Protein AF-A0A4R1BQI5-F1 (afdb_monomer_lite)

Organism: NCBI:txid185139

Sequence (80 aa):
MQQELNELGLWLAEHPEAVRRLKPVRSSVVLKPGVYYNRGTGMVERIYAPQHVALGNRIFRLSGDPGAPVEELWRKVMGG

Foldseek 3Di:
DQVLQLVVLQVCLVCVVLLVLFAWDQDDLWDQFAWKHWNVVSGIDGDHHTDGDPPDTRITGQTNHSPDDSVSSVCSSVPD

pLDDT: mean 86.75, std 9.98, range [52.44, 94.5]

Radius of gyration: 11.48 Å; chains: 1; bounding box: 25×28×21 Å

Secondary structure (DSSP, 8-state):
-THHHHHHHHHHHH-HHHHHHSEE--S-SEEPSEEEEETTTTEEEEESS-EE--TT--EEEEES-TT--HHHHHHHHHT-

Structure (mmCIF, N/CA/C/O backbone):
data_AF-A0A4R1BQI5-F1
#
_entry.id   AF-A0A4R1BQI5-F1
#
loop_
_atom_site.group_PDB
_atom_site.id
_atom_site.type_symbol
_atom_site.label_atom_id
_atom_site.label_alt_id
_atom_site.label_comp_id
_atom_site.label_asym_id
_atom_site.label_entity_id
_atom_site.label_seq_id
_atom_site.pdbx_PDB_ins_code
_atom_site.Cartn_x
_atom_site.Cartn_y
_atom_site.Cartn_z
_atom_site.occupancy
_atom_site.B_iso_or_equiv
_atom_site.auth_seq_id
_atom_site.auth_comp_id
_atom_site.auth_asym_id
_atom_site.auth_atom_id
_atom_site.pdbx_PDB_model_num
ATOM 1 N N . MET A 1 1 ? 10.877 8.451 -1.092 1.00 73.81 1 MET A N 1
ATOM 2 C CA . MET A 1 1 ? 11.814 7.559 -0.354 1.00 73.81 1 MET A CA 1
ATOM 3 C C . MET A 1 1 ? 11.150 7.125 0.956 1.00 73.81 1 MET A C 1
ATOM 5 O O . MET A 1 1 ? 10.276 7.843 1.398 1.00 73.81 1 MET A O 1
ATOM 9 N N . GLN A 1 2 ? 11.462 5.959 1.537 1.00 81.62 2 GLN A N 1
ATOM 10 C CA . GLN A 1 2 ? 10.659 5.219 2.549 1.00 81.62 2 GLN A CA 1
ATOM 11 C C . GLN A 1 2 ? 9.776 6.019 3.544 1.00 81.62 2 GLN A C 1
ATOM 13 O O . GLN A 1 2 ? 8.667 5.582 3.836 1.00 81.62 2 GLN A O 1
ATOM 18 N N . GLN A 1 3 ? 10.219 7.177 4.039 1.00 87.31 3 GLN A N 1
ATOM 19 C CA . GLN A 1 3 ? 9.430 8.070 4.895 1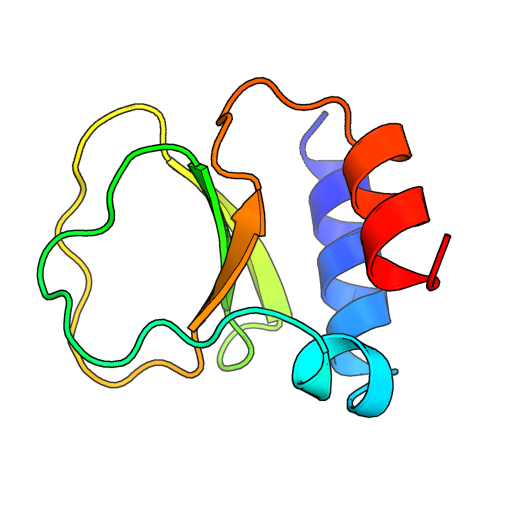.00 87.31 3 GLN A CA 1
ATOM 20 C C . GLN A 1 3 ? 8.056 8.453 4.307 1.00 87.31 3 GLN A C 1
ATOM 22 O O . GLN A 1 3 ? 7.051 8.324 4.996 1.00 87.31 3 GLN A O 1
ATOM 27 N N . GLU A 1 4 ? 7.974 8.815 3.026 1.00 90.56 4 GLU A N 1
ATOM 28 C CA . GLU A 1 4 ? 6.702 9.220 2.395 1.00 90.56 4 GLU A CA 1
ATOM 29 C C . GLU A 1 4 ? 5.710 8.048 2.280 1.00 90.56 4 GLU A C 1
ATOM 31 O O . GLU A 1 4 ? 4.494 8.228 2.312 1.00 90.56 4 GLU A O 1
ATOM 36 N N . LEU A 1 5 ? 6.222 6.816 2.162 1.00 91.69 5 LEU A N 1
ATOM 37 C CA . LEU A 1 5 ? 5.390 5.608 2.189 1.00 91.69 5 LEU A CA 1
ATOM 38 C C . LEU A 1 5 ? 4.858 5.337 3.599 1.00 91.69 5 LEU A C 1
ATOM 40 O O . LEU A 1 5 ? 3.728 4.874 3.745 1.00 91.69 5 LEU A O 1
ATOM 44 N N . ASN A 1 6 ? 5.653 5.637 4.628 1.00 92.25 6 ASN A N 1
ATOM 45 C CA . ASN A 1 6 ? 5.218 5.520 6.016 1.00 92.25 6 ASN A CA 1
ATOM 46 C C . ASN A 1 6 ? 4.116 6.545 6.328 1.00 92.25 6 ASN A C 1
ATOM 48 O O . ASN A 1 6 ? 3.119 6.185 6.947 1.00 92.25 6 ASN A O 1
ATOM 52 N N . GLU A 1 7 ? 4.254 7.784 5.850 1.00 94.44 7 GLU A N 1
ATOM 53 C CA . GLU A 1 7 ? 3.227 8.829 5.974 1.00 94.44 7 GLU A CA 1
ATOM 54 C C . GLU A 1 7 ? 1.922 8.426 5.275 1.00 94.44 7 GLU A C 1
ATOM 56 O O . GLU A 1 7 ? 0.844 8.527 5.859 1.00 94.44 7 GLU A O 1
ATOM 61 N N . LEU A 1 8 ? 2.014 7.877 4.059 1.00 94.06 8 LEU A N 1
ATOM 62 C CA . LEU A 1 8 ? 0.861 7.321 3.348 1.00 94.06 8 LEU A CA 1
ATOM 63 C C . LEU A 1 8 ? 0.205 6.169 4.124 1.00 94.06 8 LEU A C 1
ATOM 65 O O . LEU A 1 8 ? -1.021 6.072 4.183 1.00 94.06 8 LEU A O 1
ATOM 69 N N . GLY A 1 9 ? 1.008 5.289 4.722 1.00 93.81 9 GLY A N 1
ATOM 70 C CA . GLY A 1 9 ? 0.521 4.182 5.543 1.00 93.81 9 GLY A CA 1
ATOM 71 C C . GLY A 1 9 ? -0.218 4.643 6.798 1.00 93.81 9 GLY A C 1
ATOM 72 O O . GLY A 1 9 ? -1.302 4.128 7.090 1.00 93.81 9 GLY A O 1
ATOM 73 N N . LEU A 1 10 ? 0.325 5.652 7.485 1.00 94.25 10 LEU A N 1
ATOM 74 C CA . LEU A 1 10 ? -0.307 6.291 8.638 1.00 94.25 10 LEU A CA 1
ATOM 75 C C . LEU A 1 10 ? -1.646 6.919 8.245 1.00 94.25 10 LEU A C 1
ATOM 77 O O . LEU A 1 10 ? -2.671 6.616 8.852 1.00 94.25 10 LEU A O 1
ATOM 81 N N . TRP A 1 11 ? -1.663 7.703 7.168 1.00 94.50 11 TRP A N 1
ATOM 82 C CA . TRP A 1 11 ? -2.887 8.333 6.687 1.00 94.50 11 TRP A CA 1
ATOM 83 C C . TRP A 1 11 ? -3.961 7.300 6.324 1.00 94.50 11 TRP A C 1
ATOM 85 O O . TRP A 1 11 ? -5.114 7.440 6.722 1.00 94.50 11 TRP A O 1
ATOM 95 N N . LEU A 1 12 ? -3.592 6.204 5.648 1.00 93.75 12 LEU A N 1
ATOM 96 C CA . LEU A 1 12 ? -4.514 5.104 5.332 1.00 93.75 12 LEU A CA 1
ATOM 97 C C . LEU A 1 12 ? -5.048 4.383 6.578 1.00 93.75 12 LEU A C 1
ATOM 99 O O . LEU A 1 12 ? -6.166 3.865 6.549 1.00 93.75 12 LEU A O 1
ATOM 103 N N . ALA A 1 13 ? -4.267 4.323 7.658 1.00 92.56 13 ALA A N 1
ATOM 104 C CA . ALA A 1 13 ? -4.724 3.766 8.927 1.00 92.56 13 ALA A CA 1
ATOM 105 C C . ALA A 1 13 ? -5.788 4.655 9.593 1.00 92.56 13 ALA A C 1
ATOM 107 O O . ALA A 1 13 ? -6.736 4.126 10.176 1.00 92.56 13 ALA A O 1
ATOM 108 N N . GLU A 1 14 ? -5.661 5.976 9.451 1.00 93.75 14 GLU A N 1
ATOM 109 C CA . GLU A 1 14 ? -6.607 6.976 9.965 1.00 93.75 14 GLU A CA 1
ATOM 110 C C . GLU A 1 14 ? -7.853 7.149 9.077 1.00 93.75 14 GLU A C 1
ATOM 112 O O . GLU A 1 14 ? -8.905 7.539 9.576 1.00 93.75 14 GLU A O 1
ATOM 117 N N . HIS A 1 15 ? -7.763 6.793 7.789 1.00 93.06 15 HIS A N 1
ATOM 118 C CA . HIS A 1 15 ? -8.808 6.995 6.773 1.00 93.06 15 HIS A CA 1
ATOM 119 C C . HIS A 1 15 ? -9.321 5.655 6.202 1.00 93.06 15 HIS A C 1
ATOM 121 O O . HIS A 1 15 ? -9.046 5.292 5.047 1.00 93.06 15 HIS A O 1
ATOM 127 N N . PRO A 1 16 ? -10.074 4.854 6.984 1.00 88.25 16 PRO A N 1
ATOM 128 C CA . PRO A 1 16 ? -10.524 3.523 6.570 1.00 88.25 16 PRO A CA 1
ATOM 129 C C . PRO A 1 16 ? -11.429 3.527 5.325 1.00 88.25 16 PRO A C 1
ATOM 131 O O . PRO A 1 16 ? -11.509 2.526 4.609 1.00 88.25 16 PRO A O 1
ATOM 134 N N . GLU A 1 17 ? -12.118 4.626 5.036 1.00 89.38 17 GLU A N 1
ATOM 135 C CA . GLU A 1 17 ? -12.888 4.848 3.811 1.00 89.38 17 GLU A CA 1
ATOM 136 C C . GLU A 1 17 ? -12.014 4.881 2.552 1.00 89.38 17 GLU A C 1
ATOM 138 O O . GLU A 1 17 ? -12.429 4.361 1.514 1.00 89.38 17 GLU A O 1
ATOM 143 N N . ALA A 1 18 ? -10.782 5.391 2.636 1.00 90.19 18 ALA A N 1
ATOM 144 C CA . ALA A 1 18 ? -9.835 5.330 1.529 1.00 90.19 18 ALA A CA 1
ATOM 145 C C . ALA A 1 18 ? -9.404 3.885 1.254 1.00 90.19 18 ALA A C 1
ATOM 147 O O . ALA A 1 18 ? -9.415 3.438 0.108 1.00 90.19 18 ALA A O 1
ATOM 148 N N . VAL A 1 19 ? -9.143 3.111 2.310 1.00 89.38 19 VAL A N 1
ATOM 149 C CA . VAL A 1 19 ? -8.767 1.693 2.207 1.00 89.38 19 VAL A CA 1
ATOM 150 C C . VAL A 1 19 ? -9.869 0.854 1.553 1.00 89.38 19 VAL A C 1
ATOM 152 O O . VAL A 1 19 ? -9.573 -0.036 0.757 1.00 89.38 19 VAL A O 1
ATOM 155 N N . ARG A 1 20 ? -11.148 1.148 1.827 1.00 86.44 20 ARG A N 1
ATOM 156 C CA . ARG A 1 20 ? -12.292 0.442 1.212 1.00 86.44 20 ARG A CA 1
ATOM 157 C C . ARG A 1 20 ? -12.359 0.594 -0.312 1.00 86.44 20 ARG A C 1
ATOM 159 O O . ARG A 1 20 ? -12.936 -0.273 -0.963 1.00 86.44 20 ARG A O 1
ATOM 166 N N . ARG A 1 21 ? -11.772 1.657 -0.875 1.00 87.31 21 ARG A N 1
ATOM 167 C CA . ARG A 1 21 ? -11.678 1.883 -2.330 1.00 87.31 21 ARG A CA 1
ATOM 168 C C . ARG A 1 21 ? -10.533 1.101 -2.979 1.00 87.31 21 ARG A C 1
ATOM 170 O O . ARG A 1 21 ? -10.507 0.939 -4.197 1.00 87.31 21 ARG A O 1
ATOM 177 N N . LEU A 1 22 ? -9.583 0.608 -2.185 1.00 89.38 22 LEU A N 1
ATOM 178 C CA . LEU A 1 22 ? -8.434 -0.136 -2.682 1.00 89.38 22 LEU A CA 1
ATOM 179 C C . LEU A 1 22 ? -8.792 -1.589 -2.985 1.00 89.38 22 LEU A C 1
ATOM 181 O O . LEU A 1 22 ? -9.681 -2.183 -2.377 1.00 89.38 22 LEU A O 1
ATOM 185 N N . LYS A 1 23 ? -8.046 -2.196 -3.913 1.00 88.31 23 LYS A N 1
ATOM 186 C CA . LYS A 1 23 ? -8.273 -3.587 -4.310 1.00 88.31 23 LYS A CA 1
ATOM 187 C C . LYS A 1 23 ? -7.776 -4.526 -3.203 1.00 88.31 23 LYS A C 1
ATOM 189 O O . LYS A 1 23 ? -6.560 -4.605 -3.007 1.00 88.31 23 LYS A O 1
ATOM 194 N N . PRO A 1 24 ? -8.658 -5.267 -2.506 1.00 88.88 24 PRO A N 1
ATOM 195 C CA . PRO A 1 24 ? -8.220 -6.214 -1.492 1.00 88.88 24 PRO A CA 1
ATOM 196 C C . PRO A 1 24 ? -7.491 -7.385 -2.149 1.00 88.88 24 PRO A C 1
ATOM 198 O O . PRO A 1 24 ? -7.906 -7.896 -3.196 1.00 88.88 24 PRO A O 1
ATOM 201 N N . VAL A 1 25 ? -6.425 -7.844 -1.508 1.00 85.94 25 VAL A N 1
ATOM 202 C CA . VAL A 1 25 ? -5.731 -9.066 -1.896 1.00 85.94 25 VAL A CA 1
ATOM 203 C C . VAL A 1 25 ? -6.422 -10.239 -1.205 1.00 85.94 25 VAL A C 1
ATOM 205 O O . VAL A 1 25 ? -6.266 -10.446 -0.007 1.00 85.94 25 VAL A O 1
ATOM 208 N N . ARG A 1 26 ? -7.245 -10.982 -1.955 1.00 73.06 26 ARG A N 1
ATOM 209 C CA . ARG A 1 26 ? -8.117 -12.031 -1.394 1.00 73.06 26 ARG A CA 1
ATOM 210 C C . ARG A 1 26 ? -7.532 -13.445 -1.433 1.00 73.06 26 ARG A C 1
ATOM 212 O O . ARG A 1 26 ? -8.070 -14.315 -0.763 1.00 73.06 26 ARG A O 1
ATOM 219 N N . SER A 1 27 ? -6.498 -13.707 -2.238 1.00 63.59 27 SER A N 1
ATOM 220 C CA . SER A 1 27 ? -6.193 -15.093 -2.635 1.00 63.59 27 SER A CA 1
ATOM 221 C C . SER A 1 27 ? -4.739 -15.387 -2.996 1.00 63.59 27 SER A C 1
ATOM 223 O O . SER A 1 27 ? -4.480 -16.303 -3.770 1.00 63.59 27 SER A O 1
ATOM 225 N N . SER A 1 28 ? -3.767 -14.636 -2.492 1.00 60.97 28 SER A N 1
ATOM 226 C CA . SER A 1 28 ? -2.377 -14.870 -2.882 1.00 60.97 28 SER A CA 1
ATOM 227 C C . SER A 1 28 ? -1.479 -15.133 -1.686 1.00 60.97 28 SER A C 1
ATOM 229 O O . SER A 1 28 ? -1.159 -14.212 -0.942 1.00 60.97 28 SER A O 1
ATOM 231 N N . VAL A 1 29 ? -1.016 -16.384 -1.588 1.00 71.38 29 VAL A N 1
ATOM 232 C CA . VAL A 1 29 ? 0.224 -16.730 -0.877 1.00 71.38 29 VAL A CA 1
ATOM 233 C C . VAL A 1 29 ? 1.400 -15.976 -1.505 1.00 71.38 29 VAL A C 1
ATOM 235 O O . VAL A 1 29 ? 2.342 -15.654 -0.802 1.00 71.38 29 VAL A O 1
ATOM 238 N N . VAL A 1 30 ? 1.327 -15.649 -2.806 1.00 85.44 30 VAL A N 1
ATOM 239 C CA . VAL A 1 30 ? 2.386 -14.964 -3.565 1.00 85.44 30 VAL A CA 1
ATOM 240 C C . VAL A 1 30 ? 1.894 -13.625 -4.112 1.00 85.44 30 VAL A C 1
ATOM 242 O O . VAL A 1 30 ? 1.127 -13.579 -5.078 1.00 85.44 30 VAL A O 1
ATOM 245 N N . LEU A 1 31 ? 2.341 -12.520 -3.519 1.00 86.50 31 LEU A N 1
ATOM 246 C CA . LEU A 1 31 ? 2.063 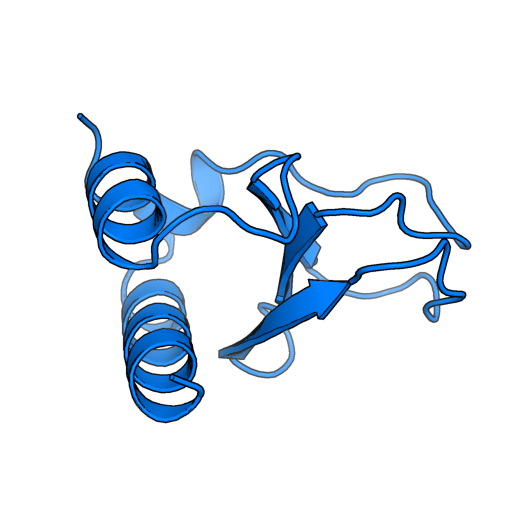-11.183 -4.035 1.00 86.50 31 LEU A CA 1
ATOM 247 C C . LEU A 1 31 ? 2.799 -10.970 -5.353 1.00 86.50 31 LEU A C 1
ATOM 249 O O . LEU A 1 31 ? 3.998 -11.215 -5.456 1.00 86.50 31 LEU A O 1
ATOM 253 N N . LYS A 1 32 ? 2.077 -10.480 -6.364 1.00 90.19 32 LYS A N 1
ATOM 254 C CA . LYS A 1 32 ? 2.695 -9.984 -7.600 1.00 90.19 32 LYS A CA 1
ATOM 255 C C . LYS A 1 32 ? 3.480 -8.703 -7.305 1.00 90.19 32 LYS A C 1
ATOM 257 O O . LYS A 1 32 ? 3.126 -8.009 -6.351 1.00 90.19 32 LYS A O 1
ATOM 262 N N . PRO A 1 33 ? 4.445 -8.315 -8.150 1.00 93.25 33 PRO A N 1
ATOM 263 C CA . PRO A 1 33 ? 5.072 -7.010 -8.028 1.00 93.25 33 PRO A CA 1
ATOM 264 C C . PRO A 1 33 ? 4.040 -5.869 -7.970 1.00 93.25 33 PRO A C 1
ATOM 266 O O . PRO A 1 33 ? 2.986 -5.917 -8.621 1.00 93.25 33 PRO A O 1
ATOM 269 N N . GLY A 1 34 ? 4.301 -4.880 -7.123 1.00 93.81 34 GLY A N 1
ATOM 270 C CA . GLY A 1 34 ? 3.453 -3.709 -6.944 1.00 93.81 34 GLY A CA 1
ATOM 271 C C . GLY A 1 34 ? 3.663 -3.030 -5.598 1.00 93.81 34 GLY A C 1
ATOM 272 O O . GLY A 1 34 ? 4.600 -3.342 -4.866 1.00 93.81 34 GLY A O 1
ATOM 273 N N . VAL A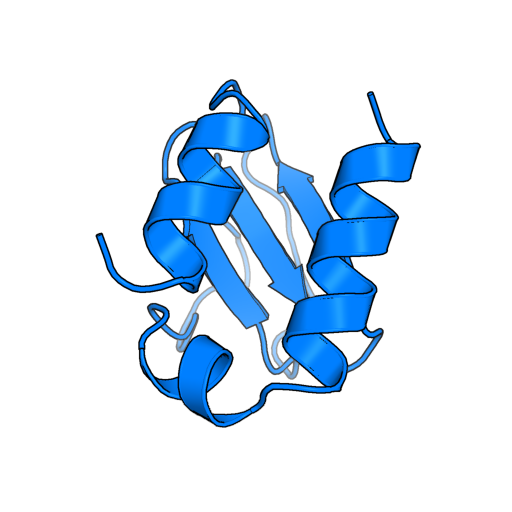 1 35 ? 2.751 -2.120 -5.267 1.00 94.38 35 VAL A N 1
ATOM 274 C CA . VAL A 1 35 ? 2.732 -1.418 -3.979 1.00 94.38 35 VAL A CA 1
ATOM 275 C C . VAL A 1 35 ? 1.520 -1.862 -3.178 1.00 94.38 35 VAL A C 1
ATOM 277 O O . VAL A 1 35 ? 0.399 -1.883 -3.701 1.00 94.38 35 VAL A O 1
ATOM 280 N N . TYR A 1 36 ? 1.739 -2.206 -1.915 1.00 92.69 36 TYR A N 1
ATOM 281 C CA . TYR A 1 36 ? 0.735 -2.807 -1.049 1.00 92.69 36 TYR A CA 1
ATOM 282 C C . TYR A 1 36 ? 0.659 -2.086 0.288 1.00 92.69 36 TYR A C 1
ATOM 284 O O . TYR A 1 36 ? 1.680 -1.763 0.879 1.00 92.69 36 TYR A O 1
ATOM 292 N N . TYR A 1 37 ? -0.561 -1.868 0.766 1.00 92.94 37 TYR A N 1
ATOM 293 C CA . TYR A 1 37 ? -0.855 -1.409 2.114 1.00 92.94 37 TYR A CA 1
ATOM 294 C C . TYR A 1 37 ? -1.260 -2.600 2.980 1.00 92.94 37 TYR A C 1
ATOM 296 O O . TYR A 1 37 ? -2.186 -3.334 2.628 1.00 92.94 37 TYR A O 1
ATOM 304 N N . ASN A 1 38 ? -0.600 -2.776 4.119 1.00 90.38 38 ASN A N 1
ATOM 305 C CA . ASN A 1 38 ? -0.951 -3.759 5.128 1.00 90.38 38 ASN A CA 1
ATOM 306 C C . ASN A 1 38 ? -1.691 -3.071 6.280 1.00 90.38 38 ASN A C 1
ATOM 308 O O . ASN A 1 38 ? -1.083 -2.480 7.167 1.00 90.38 38 ASN A O 1
ATOM 312 N N . ARG A 1 39 ? -3.018 -3.208 6.325 1.00 88.62 39 ARG A N 1
ATOM 313 C CA . ARG A 1 39 ? -3.848 -2.636 7.400 1.00 88.62 39 ARG A CA 1
ATOM 314 C C . ARG A 1 39 ? -3.611 -3.292 8.768 1.00 88.62 39 ARG A C 1
ATOM 316 O O . ARG A 1 39 ? -4.057 -2.763 9.777 1.00 88.62 39 ARG A O 1
ATOM 323 N N . GLY A 1 4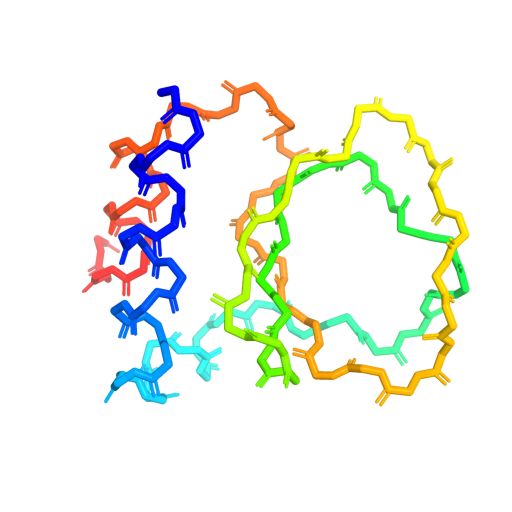0 ? -2.969 -4.460 8.829 1.00 85.75 40 GLY A N 1
ATOM 324 C CA . GLY A 1 40 ? -2.570 -5.073 10.098 1.00 85.75 40 GLY A CA 1
ATOM 325 C C . GLY A 1 40 ? -1.422 -4.326 10.778 1.00 85.75 40 GLY A C 1
ATOM 326 O O . GLY A 1 40 ? -1.404 -4.244 12.000 1.00 85.75 40 GLY A O 1
ATOM 327 N N . THR A 1 41 ? -0.502 -3.762 9.991 1.00 86.62 41 THR A N 1
ATOM 328 C CA . THR A 1 41 ? 0.701 -3.074 10.489 1.00 86.62 41 THR A CA 1
ATOM 329 C C . THR A 1 41 ? 0.699 -1.567 10.233 1.00 86.62 41 THR A C 1
ATOM 331 O O . THR A 1 41 ? 1.537 -0.862 10.779 1.00 86.62 41 THR A O 1
ATOM 334 N N . GLY A 1 42 ? -0.208 -1.062 9.394 1.00 89.12 42 GLY A N 1
ATOM 335 C CA . GLY A 1 42 ? -0.210 0.331 8.939 1.00 89.12 42 GLY A CA 1
ATOM 336 C C . GLY A 1 42 ? 0.874 0.645 7.902 1.00 89.12 42 GLY A C 1
ATOM 337 O O . GLY A 1 42 ? 1.071 1.806 7.569 1.00 89.12 42 GLY A O 1
ATOM 338 N N . MET A 1 43 ? 1.584 -0.361 7.383 1.00 90.19 43 MET A N 1
ATOM 339 C CA . MET A 1 43 ? 2.734 -0.154 6.497 1.00 90.19 43 MET A CA 1
ATOM 340 C C . MET A 1 43 ? 2.359 -0.176 5.018 1.00 90.19 43 MET A C 1
ATOM 342 O O . MET A 1 43 ? 1.460 -0.911 4.600 1.00 90.19 43 MET A O 1
ATOM 346 N N . VAL A 1 44 ? 3.103 0.594 4.222 1.00 93.25 44 VAL A N 1
ATOM 347 C CA . VAL A 1 44 ? 3.088 0.524 2.759 1.00 93.25 44 VAL A CA 1
ATOM 348 C C . VAL A 1 44 ? 4.431 0.007 2.261 1.00 93.25 44 VAL A C 1
ATOM 350 O O . VAL A 1 44 ? 5.480 0.565 2.576 1.00 93.25 44 VAL A O 1
ATOM 353 N N . GLU A 1 45 ? 4.390 -1.044 1.449 1.00 90.81 45 GLU A N 1
ATOM 354 C CA . GLU A 1 45 ? 5.575 -1.750 0.974 1.00 90.81 45 GLU A CA 1
ATOM 355 C C . GLU A 1 45 ? 5.583 -1.868 -0.550 1.00 90.81 45 GLU A C 1
ATOM 357 O O . GLU A 1 45 ? 4.544 -2.053 -1.196 1.00 90.81 45 GLU A O 1
ATOM 362 N N . ARG A 1 46 ? 6.786 -1.776 -1.126 1.00 93.25 46 ARG A N 1
ATOM 363 C CA . ARG A 1 46 ? 7.042 -2.019 -2.548 1.00 93.25 46 ARG A CA 1
ATOM 364 C C . ARG A 1 46 ? 7.599 -3.424 -2.717 1.00 93.25 46 ARG A C 1
ATOM 366 O O . ARG A 1 46 ? 8.608 -3.772 -2.115 1.00 93.25 46 ARG A O 1
ATOM 373 N N . ILE A 1 47 ? 6.960 -4.202 -3.575 1.00 91.19 47 ILE A N 1
ATOM 374 C CA . ILE A 1 47 ? 7.349 -5.570 -3.900 1.00 91.19 47 ILE A CA 1
ATOM 375 C C . ILE A 1 47 ? 7.824 -5.575 -5.349 1.00 91.19 47 ILE A C 1
ATOM 377 O O . ILE A 1 47 ? 7.026 -5.354 -6.256 1.00 91.19 47 ILE A O 1
ATOM 381 N N . TYR A 1 48 ? 9.118 -5.808 -5.570 1.00 91.75 48 TYR A N 1
ATOM 382 C CA . TYR A 1 48 ? 9.733 -5.779 -6.908 1.00 91.75 48 TYR A CA 1
ATOM 383 C C . TYR A 1 48 ? 9.786 -7.152 -7.587 1.00 91.75 48 TYR A C 1
ATOM 385 O O . TYR A 1 48 ? 9.856 -7.236 -8.809 1.00 91.75 48 TYR A O 1
ATOM 393 N N . ALA A 1 49 ? 9.700 -8.227 -6.809 1.00 91.94 49 ALA A N 1
ATOM 394 C CA . ALA A 1 49 ? 9.656 -9.601 -7.288 1.00 91.94 49 ALA A CA 1
ATOM 395 C C . ALA A 1 49 ? 8.528 -10.352 -6.572 1.00 91.94 49 ALA A C 1
ATOM 397 O O . ALA A 1 49 ? 8.155 -9.948 -5.471 1.00 91.94 49 ALA A O 1
ATOM 398 N N . PRO A 1 50 ? 7.963 -11.423 -7.158 1.00 89.69 50 PRO A N 1
ATOM 399 C CA . PRO A 1 50 ? 6.939 -12.210 -6.488 1.00 89.69 50 PRO A CA 1
ATOM 400 C C . PRO A 1 50 ? 7.384 -12.634 -5.084 1.00 89.69 50 PRO A C 1
ATOM 402 O O . PRO A 1 50 ? 8.429 -13.262 -4.933 1.00 89.69 50 PRO A O 1
ATOM 405 N N . GLN A 1 51 ? 6.603 -12.282 -4.063 1.00 84.62 51 GLN A N 1
ATOM 406 C CA . GLN A 1 51 ? 6.973 -12.512 -2.665 1.00 84.62 51 GLN A CA 1
ATOM 407 C C . GLN A 1 51 ? 5.900 -13.321 -1.950 1.00 84.62 51 GLN A C 1
ATOM 409 O O . GLN A 1 51 ? 4.708 -13.021 -2.055 1.00 84.62 51 GLN A O 1
ATOM 414 N N . HIS A 1 52 ? 6.332 -14.335 -1.200 1.00 82.19 52 HIS A N 1
ATOM 415 C CA . HIS A 1 52 ? 5.439 -15.089 -0.336 1.00 82.19 52 HIS A CA 1
ATOM 416 C C . HIS A 1 52 ? 5.045 -14.253 0.884 1.00 82.19 52 HIS A C 1
ATOM 418 O O . HIS A 1 52 ? 5.907 -13.730 1.588 1.00 82.19 52 HIS A O 1
ATOM 424 N N . VAL A 1 53 ? 3.747 -14.161 1.154 1.00 73.38 53 VAL A N 1
ATOM 425 C CA . VAL A 1 53 ? 3.201 -13.546 2.365 1.00 73.38 53 VAL A CA 1
ATOM 426 C C . VAL A 1 53 ? 2.264 -14.525 3.050 1.00 73.38 53 VAL A C 1
ATOM 428 O O . VAL A 1 53 ? 1.534 -15.273 2.395 1.00 73.38 53 VAL A O 1
ATOM 431 N N . ALA A 1 54 ? 2.279 -14.529 4.380 1.00 65.06 54 ALA A N 1
ATOM 432 C CA . ALA A 1 54 ? 1.331 -15.323 5.145 1.00 65.06 54 ALA A CA 1
ATOM 433 C C . ALA A 1 54 ? -0.102 -14.889 4.783 1.00 65.06 54 ALA A C 1
ATOM 435 O O . ALA A 1 54 ? -0.468 -13.717 4.923 1.00 65.06 54 ALA A O 1
ATOM 436 N N . LEU A 1 55 ? -0.906 -15.835 4.281 1.00 55.97 55 LEU A N 1
ATOM 437 C CA . LEU A 1 55 ? -2.337 -15.631 4.069 1.00 55.97 55 LEU A CA 1
ATOM 438 C C . LEU A 1 55 ? -2.983 -15.337 5.425 1.00 55.97 55 LEU A C 1
ATOM 440 O O . LEU A 1 55 ? -2.928 -16.156 6.337 1.00 55.97 55 LEU A O 1
ATOM 444 N N . GLY A 1 56 ? -3.576 -14.154 5.550 1.00 58.50 56 GLY A N 1
ATOM 445 C CA . GLY A 1 56 ? -4.196 -13.698 6.797 1.00 58.50 56 GLY A CA 1
ATOM 446 C C . GLY A 1 56 ? -4.315 -12.182 6.912 1.00 58.50 56 GLY A C 1
ATOM 447 O O . GLY A 1 56 ? -5.092 -11.676 7.719 1.00 58.50 56 GLY A O 1
ATOM 448 N N . ASN A 1 57 ? -3.600 -11.434 6.075 1.00 61.12 57 ASN A N 1
ATOM 449 C CA . ASN A 1 57 ? -3.459 -10.005 6.288 1.00 61.12 57 ASN A CA 1
ATOM 450 C C . ASN A 1 57 ? -4.410 -9.182 5.425 1.00 61.12 57 ASN A C 1
ATOM 452 O O . ASN A 1 57 ? -4.637 -9.454 4.247 1.00 61.12 57 ASN A O 1
ATOM 456 N N . ARG A 1 58 ? -4.940 -8.135 6.061 1.00 80.75 58 ARG A N 1
ATOM 457 C CA . ARG A 1 58 ? -5.746 -7.045 5.513 1.00 80.75 58 ARG A CA 1
ATOM 458 C C . ARG A 1 58 ? -4.906 -6.226 4.511 1.00 80.75 58 ARG A C 1
ATOM 460 O O . ARG A 1 58 ? -4.608 -5.060 4.761 1.00 80.75 58 ARG A O 1
ATOM 467 N N . ILE A 1 59 ? -4.458 -6.870 3.433 1.00 89.50 59 ILE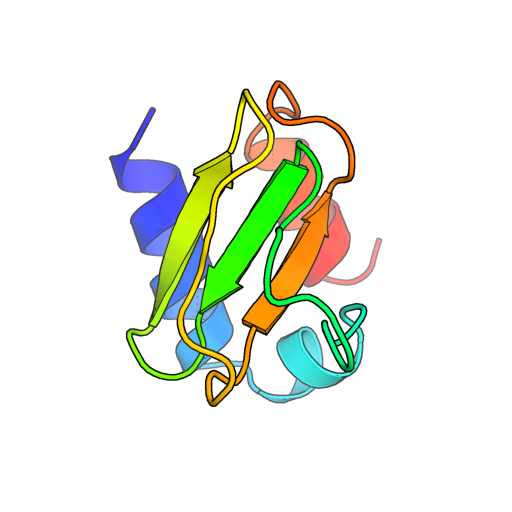 A N 1
ATOM 468 C CA . ILE A 1 59 ? -3.576 -6.301 2.418 1.00 89.50 59 ILE A CA 1
ATOM 469 C C . ILE A 1 59 ? -4.409 -5.747 1.270 1.00 89.50 59 ILE A C 1
ATOM 471 O O . ILE A 1 59 ? -5.314 -6.401 0.745 1.00 89.50 59 ILE A O 1
ATOM 475 N N . PHE A 1 60 ? -4.060 -4.538 0.855 1.00 91.38 60 PHE A N 1
ATOM 476 C CA . PHE A 1 60 ? -4.720 -3.809 -0.211 1.00 91.38 60 PHE A CA 1
ATOM 477 C C . PHE A 1 60 ? -3.685 -3.351 -1.227 1.00 91.38 60 PHE A C 1
ATOM 479 O O . PHE A 1 60 ? -2.652 -2.790 -0.870 1.00 91.38 60 PHE A O 1
ATOM 486 N N . ARG A 1 61 ? -3.945 -3.593 -2.510 1.00 92.00 61 ARG A N 1
ATOM 487 C CA . ARG A 1 61 ? -3.045 -3.166 -3.581 1.00 92.00 61 ARG A CA 1
ATOM 488 C C . ARG A 1 61 ? -3.287 -1.693 -3.897 1.00 92.00 61 ARG A C 1
ATOM 490 O O . ARG A 1 61 ? -4.386 -1.326 -4.316 1.00 92.00 61 ARG A O 1
ATOM 497 N N . LEU A 1 62 ? -2.241 -0.888 -3.744 1.00 92.50 62 LEU A N 1
ATOM 498 C CA . LEU A 1 62 ? -2.201 0.522 -4.122 1.00 92.50 62 LEU A CA 1
ATOM 499 C C . LEU A 1 62 ? -1.857 0.665 -5.605 1.00 92.50 62 LEU A C 1
ATOM 501 O O . LEU A 1 62 ? -2.619 1.264 -6.359 1.00 92.50 62 LEU A O 1
ATOM 505 N N . SER A 1 63 ? -0.771 0.037 -6.060 1.00 94.19 63 SER A N 1
ATOM 506 C CA . SER A 1 63 ? -0.358 0.057 -7.468 1.00 94.19 63 SER A CA 1
ATOM 507 C C . SER A 1 63 ? 0.099 -1.312 -7.954 1.00 94.19 63 SER A C 1
ATOM 509 O O . SER A 1 63 ? 0.498 -2.180 -7.173 1.00 94.19 63 SER A O 1
ATOM 511 N N . GLY A 1 64 ? -0.010 -1.515 -9.267 1.00 92.62 64 GLY A N 1
ATOM 512 C CA . GLY A 1 64 ? 0.595 -2.656 -9.934 1.00 92.62 64 GLY A CA 1
ATOM 513 C C . GLY A 1 64 ? 2.032 -2.443 -10.372 1.00 92.62 64 GLY A C 1
ATOM 514 O O . GLY A 1 64 ? 2.706 -3.431 -10.641 1.00 92.62 64 GLY A O 1
ATOM 515 N N . ASP A 1 65 ? 2.485 -1.196 -10.381 1.00 94.06 65 ASP A N 1
ATOM 516 C CA . ASP A 1 65 ? 3.862 -0.827 -10.655 1.00 94.06 65 ASP A CA 1
ATOM 517 C C . ASP A 1 65 ? 4.615 -0.632 -9.324 1.00 94.06 65 ASP A C 1
ATOM 519 O O . ASP A 1 65 ? 4.255 0.265 -8.554 1.00 94.06 65 ASP A O 1
ATOM 523 N N . PRO A 1 66 ? 5.636 -1.455 -9.017 1.00 93.50 66 PRO A N 1
ATOM 524 C CA . PRO A 1 66 ? 6.506 -1.247 -7.860 1.00 93.50 66 PRO A CA 1
ATOM 525 C C . PRO A 1 66 ? 7.257 0.088 -7.904 1.00 93.50 66 PRO A C 1
ATOM 527 O O . PRO A 1 66 ? 7.676 0.569 -6.854 1.00 93.50 66 PRO A O 1
ATOM 530 N N . GLY A 1 67 ? 7.453 0.664 -9.094 1.00 93.69 67 GLY A N 1
ATOM 531 C CA . GLY A 1 67 ? 8.157 1.918 -9.349 1.00 93.69 67 GLY A CA 1
ATOM 532 C C . GLY A 1 67 ? 7.290 3.172 -9.241 1.00 93.69 67 GLY A C 1
ATOM 533 O O . GLY A 1 67 ? 7.847 4.265 -9.218 1.00 93.69 67 GLY A O 1
ATOM 534 N N . ALA A 1 68 ? 5.968 3.035 -9.077 1.00 93.56 68 ALA A N 1
ATOM 535 C CA . ALA A 1 68 ? 5.033 4.162 -9.068 1.00 93.56 68 ALA A CA 1
ATOM 536 C C . ALA A 1 68 ? 5.480 5.285 -8.106 1.00 93.56 68 ALA A C 1
ATOM 538 O O . ALA A 1 68 ? 5.784 4.984 -6.943 1.00 93.56 68 ALA A O 1
ATOM 539 N N . PRO A 1 69 ? 5.540 6.558 -8.534 1.00 93.94 69 PRO A N 1
ATOM 540 C CA . PRO A 1 69 ? 5.868 7.684 -7.658 1.00 93.94 69 PRO A CA 1
ATOM 541 C C . PRO A 1 69 ? 4.904 7.782 -6.471 1.00 93.94 69 PRO A C 1
ATOM 543 O O . PRO A 1 69 ? 3.732 7.415 -6.579 1.00 93.94 69 PRO A O 1
ATOM 546 N N . VAL A 1 70 ? 5.376 8.258 -5.317 1.00 92.31 70 VAL A N 1
ATOM 547 C CA . VAL A 1 70 ? 4.540 8.301 -4.100 1.00 92.31 70 VAL A CA 1
ATOM 548 C C . VAL A 1 70 ? 3.383 9.289 -4.264 1.00 92.31 70 VAL A C 1
ATOM 550 O O . VAL A 1 70 ? 2.275 9.039 -3.799 1.00 92.31 70 VAL A O 1
ATOM 553 N N . GLU A 1 71 ? 3.600 10.355 -5.021 1.00 92.25 71 GLU A N 1
ATOM 554 C CA . GLU A 1 71 ? 2.612 11.361 -5.396 1.00 92.25 71 GLU A CA 1
ATOM 555 C C . GLU A 1 71 ? 1.455 10.754 -6.202 1.00 92.25 71 GLU A C 1
ATOM 557 O O . GLU A 1 71 ? 0.293 11.120 -6.012 1.00 92.25 71 GLU A O 1
ATOM 562 N N . GLU A 1 72 ? 1.747 9.786 -7.077 1.00 92.94 72 GLU A N 1
ATOM 563 C CA . GLU A 1 72 ? 0.724 9.048 -7.823 1.00 92.94 72 GLU A CA 1
ATOM 564 C C . GLU A 1 72 ? -0.119 8.177 -6.881 1.00 92.94 72 GLU A C 1
ATOM 566 O O . GLU A 1 72 ? -1.350 8.142 -6.985 1.00 92.94 72 GLU A O 1
ATOM 571 N N . LEU A 1 73 ? 0.528 7.521 -5.912 1.00 93.12 73 LEU A N 1
ATOM 572 C CA . LEU A 1 73 ? -0.161 6.728 -4.893 1.00 93.12 73 LEU A CA 1
ATOM 573 C C . LEU A 1 73 ? -1.089 7.607 -4.045 1.00 93.12 73 LEU A C 1
ATOM 575 O O . LEU A 1 73 ? -2.235 7.225 -3.808 1.00 93.12 73 LEU A O 1
ATOM 579 N N . TRP A 1 74 ? -0.625 8.797 -3.654 1.00 92.69 74 TRP A N 1
ATOM 580 C CA . TRP A 1 74 ? -1.404 9.795 -2.920 1.00 92.69 74 TRP A CA 1
ATOM 581 C C . TRP A 1 74 ? -2.653 10.243 -3.676 1.00 92.69 74 TRP A C 1
ATOM 583 O O . TRP A 1 74 ? -3.757 10.212 -3.129 1.00 92.69 74 TRP A O 1
ATOM 593 N N . ARG A 1 75 ? -2.514 10.594 -4.960 1.00 90.62 75 ARG A N 1
ATOM 594 C CA . ARG A 1 75 ? -3.661 10.964 -5.809 1.00 90.62 75 ARG A CA 1
ATOM 595 C C . ARG A 1 75 ? -4.701 9.851 -5.865 1.00 90.62 75 ARG A C 1
ATOM 597 O O . ARG A 1 75 ? -5.898 10.103 -5.734 1.00 90.62 75 ARG A O 1
ATOM 604 N N . LYS A 1 76 ? -4.244 8.607 -5.995 1.00 88.19 76 LYS A N 1
ATOM 605 C CA . LYS A 1 76 ? -5.126 7.444 -6.0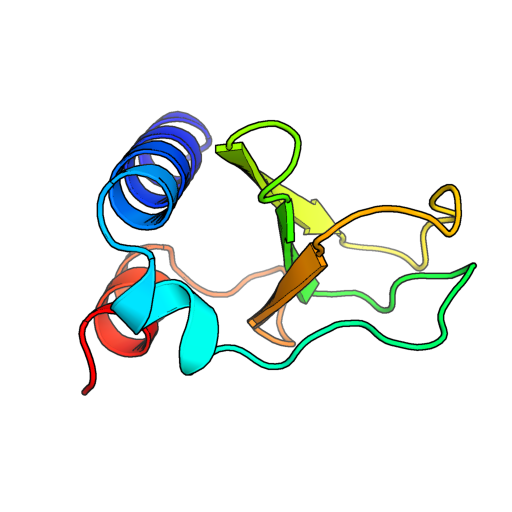54 1.00 88.19 76 LYS A CA 1
ATOM 606 C C . LYS A 1 76 ? -5.898 7.210 -4.755 1.00 88.19 76 LYS A C 1
ATOM 608 O O . LYS A 1 76 ? -7.083 6.891 -4.813 1.00 88.19 76 LYS A O 1
ATOM 613 N N . VAL A 1 77 ? -5.259 7.349 -3.591 1.00 87.94 77 VAL A N 1
ATOM 614 C CA . VAL A 1 77 ? -5.935 7.121 -2.298 1.00 87.94 77 VAL A CA 1
ATOM 615 C C . VAL A 1 77 ? -6.864 8.265 -1.906 1.00 87.94 77 VAL A C 1
ATOM 617 O O . VAL A 1 77 ? -7.876 8.016 -1.253 1.00 87.94 77 VAL A O 1
ATOM 620 N N . MET A 1 78 ? -6.567 9.496 -2.330 1.00 87.81 78 MET A N 1
ATOM 621 C CA . MET A 1 78 ? -7.421 10.657 -2.068 1.00 87.81 78 MET A CA 1
ATOM 622 C C . MET A 1 78 ? -8.652 10.707 -2.984 1.00 87.81 78 MET A C 1
ATOM 624 O O . MET A 1 78 ? -9.636 11.355 -2.641 1.00 87.81 78 MET A O 1
ATOM 628 N N . GLY A 1 79 ? -8.680 9.917 -4.060 1.00 71.81 79 GLY A N 1
ATOM 629 C CA . GLY A 1 79 ? -9.828 9.820 -4.961 1.00 71.81 79 GLY A CA 1
ATOM 630 C C . GLY A 1 79 ? -9.771 10.803 -6.117 1.00 71.81 79 GLY A C 1
ATOM 631 O O . GLY A 1 79 ? -10.775 11.457 -6.385 1.00 71.81 79 GLY A O 1
ATOM 632 N N . GLY A 1 80 ? -8.607 10.900 -6.768 1.00 52.44 80 GLY A N 1
ATOM 633 C CA . GLY A 1 80 ? -8.546 11.436 -8.129 1.00 52.44 80 GLY A CA 1
ATOM 634 C C . GLY A 1 80 ? -9.545 10.766 -9.068 1.00 52.44 80 GLY A C 1
ATOM 635 O O . GLY A 1 80 ? -9.901 9.587 -8.823 1.00 52.44 80 GLY A O 1
#